Protein AF-D0P0P4-F1 (afdb_monomer_lite)

InterPro domains:
  IPR019377 NADH-ubiquinone oxidoreductase, subunit 10 [PF10249] (9-64)

Structure (mmCIF, N/CA/C/O backbone):
data_AF-D0P0P4-F1
#
_entry.id   AF-D0P0P4-F1
#
loop_
_atom_site.group_PDB
_atom_site.id
_atom_site.type_symbol
_atom_site.label_atom_id
_atom_site.label_alt_id
_atom_site.label_comp_id
_atom_site.label_asym_id
_atom_site.label_entity_id
_atom_site.label_seq_id
_atom_site.pdbx_PDB_ins_code
_atom_site.Cartn_x
_atom_site.Cartn_y
_atom_site.Cartn_z
_atom_site.occupancy
_atom_site.B_iso_or_equiv
_atom_site.auth_seq_id
_atom_site.auth_comp_id
_atom_site.auth_asym_id
_atom_site.auth_atom_id
_atom_site.pdbx_PDB_model_num
ATOM 1 N N . MET A 1 1 ? 25.179 22.399 -27.976 1.00 37.84 1 MET A N 1
ATOM 2 C CA . MET A 1 1 ? 24.117 21.444 -28.352 1.00 37.84 1 MET A CA 1
ATOM 3 C C . MET A 1 1 ? 24.268 20.221 -27.465 1.00 37.84 1 MET A C 1
ATOM 5 O O . MET A 1 1 ? 25.329 19.615 -27.504 1.00 37.84 1 MET A O 1
ATOM 9 N N . TYR A 1 2 ? 23.286 19.904 -26.620 1.00 45.81 2 TYR A N 1
ATOM 10 C CA . TYR A 1 2 ? 23.319 18.656 -25.853 1.00 45.81 2 TYR A CA 1
ATOM 11 C C . TYR A 1 2 ? 22.926 17.522 -26.796 1.00 45.81 2 TYR A C 1
ATOM 13 O O . TYR A 1 2 ? 21.763 17.409 -27.176 1.00 45.81 2 TYR A O 1
ATOM 21 N N . ALA A 1 3 ? 23.905 16.729 -27.228 1.00 47.91 3 ALA A N 1
ATOM 22 C CA . ALA A 1 3 ? 23.618 15.481 -27.910 1.00 47.91 3 ALA A CA 1
ATOM 23 C C . ALA A 1 3 ? 22.868 14.590 -26.914 1.00 47.91 3 ALA A C 1
ATOM 25 O O . ALA A 1 3 ? 23.393 14.265 -25.849 1.00 47.91 3 ALA A O 1
ATOM 26 N N . ALA A 1 4 ? 21.625 14.236 -27.230 1.00 57.50 4 ALA A N 1
ATOM 27 C CA . ALA A 1 4 ? 20.937 13.173 -26.522 1.00 57.50 4 ALA A CA 1
ATOM 28 C C . ALA A 1 4 ? 21.713 11.882 -26.811 1.00 57.50 4 ALA A C 1
ATOM 30 O O . ALA A 1 4 ? 21.538 11.272 -27.864 1.00 57.50 4 ALA A O 1
ATOM 31 N N . GLN A 1 5 ? 22.639 11.520 -25.921 1.00 66.38 5 GLN A N 1
ATOM 32 C CA . GLN A 1 5 ? 23.352 10.251 -25.978 1.00 66.38 5 GLN A CA 1
ATOM 33 C C . GLN A 1 5 ? 22.289 9.146 -25.929 1.00 66.38 5 GLN A C 1
ATOM 35 O O . GLN A 1 5 ? 21.659 8.918 -24.895 1.00 66.38 5 GLN A O 1
ATOM 40 N N . LEU A 1 6 ? 22.031 8.506 -27.070 1.00 64.56 6 LEU A N 1
ATOM 41 C CA . LEU A 1 6 ? 21.152 7.345 -27.144 1.00 64.56 6 LEU A CA 1
ATOM 42 C C . LEU A 1 6 ? 21.741 6.265 -26.230 1.00 64.56 6 LEU A C 1
ATOM 44 O O . LEU A 1 6 ? 22.906 5.894 -26.382 1.00 64.56 6 LEU A O 1
ATOM 48 N N . ARG A 1 7 ? 20.952 5.797 -25.256 1.00 70.94 7 ARG A N 1
ATOM 49 C CA . ARG A 1 7 ? 21.360 4.712 -24.352 1.00 70.94 7 ARG A CA 1
ATOM 50 C C . ARG A 1 7 ? 21.702 3.472 -25.172 1.00 70.94 7 ARG A C 1
ATOM 52 O O . ARG A 1 7 ? 21.014 3.161 -26.146 1.00 70.94 7 ARG A O 1
ATOM 59 N N . SER A 1 8 ? 22.757 2.769 -24.780 1.00 82.38 8 SER A N 1
ATOM 60 C CA . SER A 1 8 ? 23.144 1.517 -25.426 1.00 82.38 8 SER A CA 1
ATOM 61 C C . SER A 1 8 ? 22.043 0.461 -25.264 1.00 82.38 8 SER A C 1
ATOM 63 O O . SER A 1 8 ? 21.213 0.523 -24.352 1.00 82.38 8 SER A O 1
ATOM 65 N N . LYS A 1 9 ? 22.014 -0.532 -26.159 1.00 83.75 9 LYS A N 1
ATOM 66 C CA . LYS A 1 9 ? 21.002 -1.601 -26.125 1.00 83.75 9 LYS A CA 1
ATOM 67 C C . LYS A 1 9 ? 20.985 -2.330 -24.776 1.00 83.75 9 LYS A C 1
ATOM 69 O O . LYS A 1 9 ? 19.906 -2.632 -24.266 1.00 83.75 9 LYS A O 1
ATOM 74 N N . ASP A 1 10 ? 22.155 -2.556 -24.190 1.00 85.38 10 ASP A N 1
ATOM 75 C CA . ASP A 1 10 ? 22.293 -3.251 -22.910 1.00 85.38 10 ASP A CA 1
ATOM 76 C C . ASP A 1 10 ? 21.767 -2.404 -21.747 1.00 85.38 10 ASP A C 1
ATOM 78 O O . ASP A 1 10 ? 21.047 -2.915 -20.888 1.00 85.38 10 ASP A O 1
ATOM 82 N N . GLU A 1 11 ? 22.002 -1.088 -21.770 1.00 81.44 11 GLU A N 1
ATOM 83 C CA . GLU A 1 11 ? 21.398 -0.168 -20.802 1.00 81.44 11 GLU A CA 1
ATOM 84 C C . GLU A 1 11 ? 19.870 -0.174 -20.907 1.00 81.44 11 GLU A C 1
ATOM 86 O O . GLU A 1 11 ? 19.192 -0.265 -19.885 1.00 81.44 11 GLU A O 1
ATOM 91 N N . ILE A 1 12 ? 19.313 -0.146 -22.127 1.00 83.25 12 ILE A N 1
ATOM 92 C CA . ILE A 1 12 ? 17.858 -0.222 -22.368 1.00 83.25 12 ILE A CA 1
ATOM 93 C C . ILE A 1 12 ? 17.264 -1.496 -21.758 1.00 83.25 12 ILE A C 1
ATOM 95 O O . ILE A 1 12 ? 16.209 -1.449 -21.117 1.00 83.25 12 ILE A O 1
ATOM 99 N N . LEU A 1 13 ? 17.931 -2.637 -21.939 1.00 87.31 13 LEU A N 1
ATOM 100 C CA . LEU A 1 13 ? 17.485 -3.907 -21.373 1.00 87.31 13 LEU A CA 1
ATOM 101 C C . LEU A 1 13 ? 17.558 -3.912 -19.841 1.00 87.31 13 LEU A C 1
ATOM 103 O O . LEU A 1 13 ? 16.610 -4.376 -19.203 1.00 87.31 13 LEU A O 1
ATOM 107 N N . ALA A 1 14 ? 18.621 -3.353 -19.259 1.00 85.31 14 ALA A N 1
ATOM 108 C CA . ALA A 1 14 ? 18.787 -3.249 -17.811 1.00 85.31 14 ALA A CA 1
ATOM 109 C C . ALA A 1 14 ? 17.694 -2.380 -17.161 1.00 85.31 14 ALA A C 1
ATOM 111 O O . ALA A 1 14 ? 17.095 -2.786 -16.166 1.00 85.31 14 ALA A O 1
ATOM 112 N N . ILE A 1 15 ? 17.354 -1.234 -17.758 1.00 84.12 15 ILE A N 1
ATOM 113 C CA . ILE A 1 15 ? 16.285 -0.353 -17.249 1.00 84.12 15 ILE A CA 1
ATOM 114 C C . ILE A 1 15 ? 14.941 -1.064 -17.293 1.00 84.12 15 ILE A C 1
ATOM 116 O O . ILE A 1 15 ? 14.230 -1.092 -16.297 1.00 84.12 15 ILE A O 1
ATOM 120 N N . ARG A 1 16 ? 14.608 -1.708 -18.418 1.00 86.00 16 ARG A N 1
ATOM 121 C CA . ARG A 1 16 ? 13.347 -2.454 -18.548 1.00 86.00 16 ARG A CA 1
ATOM 122 C C . ARG A 1 16 ? 13.249 -3.612 -17.562 1.00 86.00 16 ARG A C 1
ATOM 124 O O . ARG A 1 16 ? 12.145 -4.032 -17.218 1.00 86.00 16 ARG A O 1
ATOM 131 N N . ALA A 1 17 ? 14.372 -4.213 -17.178 1.00 88.31 17 ALA A N 1
ATOM 132 C CA . ALA A 1 17 ? 14.393 -5.229 -16.133 1.00 88.31 17 ALA A CA 1
ATOM 133 C C . ALA A 1 17 ? 14.107 -4.601 -14.759 1.00 88.31 17 ALA A C 1
ATOM 135 O O . ALA A 1 17 ? 13.210 -5.074 -14.062 1.00 88.31 17 ALA A O 1
ATOM 136 N N . ALA A 1 18 ? 14.777 -3.493 -14.428 1.00 86.31 18 ALA A N 1
ATOM 137 C CA . ALA A 1 18 ? 14.571 -2.760 -13.181 1.00 86.31 18 ALA A CA 1
ATOM 138 C C . ALA A 1 18 ? 13.140 -2.201 -13.043 1.00 86.31 18 ALA A C 1
ATOM 140 O O . ALA A 1 18 ? 12.529 -2.329 -11.985 1.00 86.31 18 ALA A O 1
ATOM 141 N N . GLU A 1 19 ? 12.561 -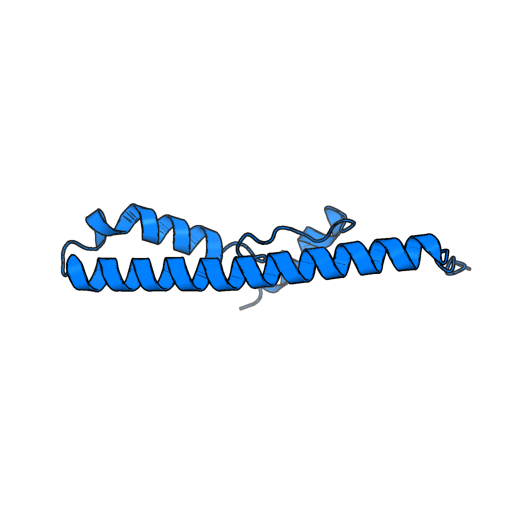1.651 -14.113 1.00 86.88 19 GLU A N 1
ATOM 142 C CA . GLU A 1 19 ? 11.173 -1.168 -14.147 1.00 86.88 19 GLU A CA 1
ATOM 143 C C . GLU A 1 19 ? 10.170 -2.300 -13.904 1.00 86.88 19 GLU A C 1
ATOM 145 O O . GLU A 1 19 ? 9.216 -2.138 -13.144 1.00 86.88 19 GLU A O 1
ATOM 150 N N . ARG A 1 20 ? 10.393 -3.473 -14.513 1.00 90.31 20 ARG A N 1
ATOM 151 C CA . ARG A 1 20 ? 9.541 -4.651 -14.293 1.00 90.31 20 ARG A CA 1
ATOM 152 C C . ARG A 1 20 ? 9.620 -5.149 -12.858 1.00 90.31 20 ARG A C 1
ATOM 154 O O . ARG A 1 20 ? 8.605 -5.555 -12.299 1.00 90.31 20 ARG A O 1
ATOM 161 N N . GLU A 1 21 ? 10.808 -5.142 -12.267 1.00 89.75 21 GLU A N 1
ATOM 162 C CA . GLU A 1 21 ? 10.979 -5.512 -10.866 1.00 89.75 21 GLU A CA 1
ATOM 163 C C . GLU A 1 21 ? 10.283 -4.507 -9.942 1.00 89.75 21 GLU A C 1
ATOM 165 O O . GLU A 1 21 ? 9.535 -4.903 -9.050 1.00 89.75 21 GLU A O 1
ATOM 170 N N . TYR A 1 22 ? 10.445 -3.211 -10.211 1.00 89.25 22 TYR A N 1
ATOM 171 C CA . TYR A 1 22 ? 9.772 -2.151 -9.473 1.00 89.25 22 TYR A CA 1
ATOM 172 C C . TYR A 1 22 ? 8.246 -2.276 -9.544 1.00 89.25 22 TYR A C 1
ATOM 174 O O . TYR A 1 22 ? 7.579 -2.245 -8.513 1.00 89.25 22 TYR A O 1
ATOM 182 N N . ALA A 1 23 ? 7.690 -2.510 -10.736 1.00 90.31 23 ALA A N 1
ATOM 183 C CA . ALA A 1 23 ? 6.255 -2.707 -10.919 1.00 90.31 23 ALA A CA 1
ATOM 184 C C . ALA A 1 23 ? 5.717 -3.865 -10.061 1.00 90.31 23 ALA A C 1
ATOM 186 O O . ALA A 1 23 ? 4.660 -3.737 -9.446 1.00 90.31 23 ALA A O 1
ATOM 187 N N . LYS A 1 24 ? 6.466 -4.971 -9.950 1.00 92.94 24 LYS A N 1
ATOM 188 C CA . LYS A 1 24 ? 6.100 -6.079 -9.054 1.00 92.94 24 LYS A CA 1
ATOM 189 C C . LYS A 1 24 ? 6.084 -5.643 -7.590 1.00 92.94 24 LYS A C 1
ATOM 191 O O . LYS A 1 24 ? 5.134 -5.965 -6.886 1.00 92.94 24 LYS A O 1
ATOM 196 N N . ARG A 1 25 ? 7.094 -4.894 -7.133 1.00 90.81 25 ARG A N 1
ATOM 197 C CA . ARG A 1 25 ? 7.141 -4.389 -5.749 1.00 90.81 25 ARG A CA 1
ATOM 198 C C . ARG A 1 25 ? 5.981 -3.446 -5.443 1.00 90.81 25 ARG A C 1
ATOM 200 O O . ARG A 1 25 ? 5.407 -3.544 -4.368 1.00 90.81 25 ARG A O 1
ATOM 207 N N . VAL A 1 26 ? 5.602 -2.586 -6.390 1.00 91.56 26 VAL A N 1
ATOM 208 C CA . VAL A 1 26 ? 4.441 -1.692 -6.247 1.00 91.56 26 VAL A CA 1
ATOM 209 C C . VAL A 1 26 ? 3.149 -2.485 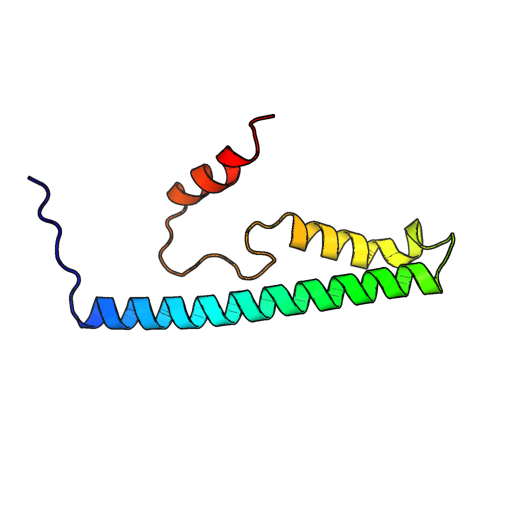-6.081 1.00 91.56 26 VAL A C 1
ATOM 211 O O . VAL A 1 26 ? 2.360 -2.169 -5.197 1.00 91.56 26 VAL A O 1
ATOM 214 N N . LEU A 1 27 ? 2.941 -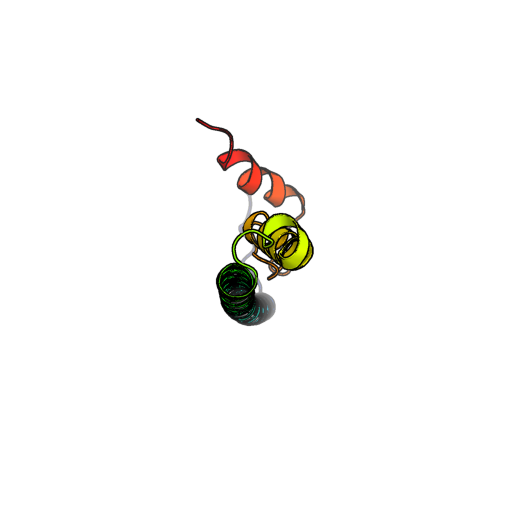3.532 -6.883 1.00 93.88 27 LEU A N 1
ATOM 215 C CA . LEU A 1 27 ? 1.762 -4.390 -6.742 1.00 93.88 27 LEU A CA 1
ATOM 216 C C . LEU A 1 27 ? 1.730 -5.073 -5.372 1.00 93.88 27 LEU A C 1
ATOM 218 O O . LEU A 1 27 ? 0.701 -5.056 -4.706 1.00 93.88 27 LEU A O 1
ATOM 222 N N . VAL A 1 28 ? 2.866 -5.610 -4.920 1.00 94.12 28 VAL A N 1
ATOM 223 C CA . VAL A 1 28 ? 2.970 -6.205 -3.581 1.00 94.12 28 VAL A CA 1
ATOM 224 C C . VAL A 1 28 ? 2.648 -5.170 -2.503 1.00 94.12 28 VAL A C 1
ATOM 226 O O . VAL A 1 28 ? 1.824 -5.448 -1.644 1.00 94.12 28 VAL A O 1
ATOM 229 N N . ALA A 1 29 ? 3.218 -3.967 -2.578 1.00 93.12 29 ALA A N 1
ATOM 230 C CA . ALA A 1 29 ? 2.967 -2.888 -1.621 1.00 93.12 29 ALA A CA 1
ATOM 231 C C . ALA A 1 29 ? 1.493 -2.434 -1.583 1.00 93.12 29 ALA A C 1
ATOM 233 O O . ALA A 1 29 ? 0.955 -2.077 -0.536 1.00 93.12 29 ALA A O 1
ATOM 234 N N . GLN A 1 30 ? 0.806 -2.459 -2.726 1.00 92.69 30 GLN A N 1
ATOM 235 C CA . GLN A 1 30 ? -0.626 -2.170 -2.781 1.00 92.69 30 GLN A CA 1
ATOM 236 C C . GLN A 1 30 ? -1.451 -3.258 -2.093 1.00 92.69 30 GLN A C 1
ATOM 238 O O . GLN A 1 30 ? -2.389 -2.936 -1.364 1.00 92.69 30 GLN A O 1
ATOM 243 N N . GLU A 1 31 ? -1.117 -4.529 -2.311 1.00 95.50 31 GLU A N 1
ATOM 244 C CA . GLU A 1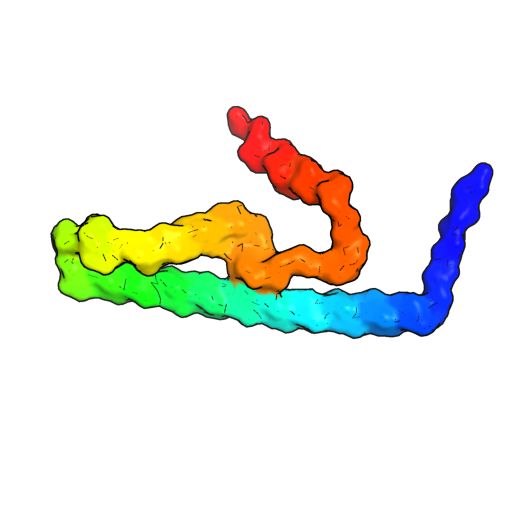 31 ? -1.805 -5.637 -1.647 1.00 95.50 31 GLU A CA 1
ATOM 245 C C . GLU A 1 31 ? -1.516 -5.663 -0.142 1.00 95.50 31 GLU A C 1
ATOM 247 O O . GLU A 1 31 ? -2.445 -5.826 0.646 1.00 95.50 31 GLU A O 1
ATOM 252 N N . THR A 1 32 ? -0.280 -5.395 0.293 1.00 93.56 32 THR A N 1
ATOM 253 C CA . THR A 1 32 ? 0.031 -5.303 1.730 1.00 93.56 32 THR A CA 1
ATOM 254 C C . THR A 1 32 ? -0.750 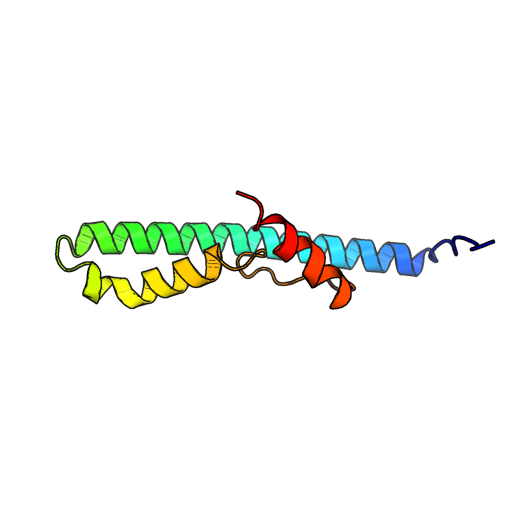-4.179 2.406 1.00 93.56 32 THR A C 1
ATOM 256 O O . THR A 1 32 ? -1.303 -4.385 3.484 1.00 93.56 32 THR A O 1
ATOM 259 N N . LEU A 1 33 ? -0.889 -3.015 1.761 1.00 94.19 33 LEU A N 1
ATOM 260 C CA . LEU A 1 33 ? -1.712 -1.920 2.281 1.00 94.19 33 LEU A CA 1
ATOM 261 C C . LEU A 1 33 ? -3.179 -2.339 2.465 1.00 94.19 33 LEU A C 1
ATOM 263 O O . LEU A 1 33 ? -3.807 -1.960 3.457 1.00 94.19 33 LEU A O 1
ATOM 267 N N . LYS A 1 34 ? -3.740 -3.101 1.516 1.00 95.19 34 LYS A N 1
ATOM 268 C CA . LYS A 1 34 ? -5.115 -3.612 1.619 1.00 95.19 34 LYS A CA 1
ATOM 269 C C . LYS A 1 34 ? -5.262 -4.562 2.803 1.00 95.19 34 LYS A C 1
ATOM 271 O O . LYS A 1 34 ? -6.195 -4.383 3.579 1.00 95.19 34 LYS A O 1
ATOM 276 N N . VAL A 1 35 ? -4.317 -5.485 2.988 1.00 96.62 35 VAL A N 1
ATOM 277 C CA . VAL A 1 35 ? -4.314 -6.420 4.125 1.00 96.62 35 VAL A CA 1
ATOM 278 C C . VAL A 1 35 ? -4.283 -5.661 5.452 1.00 96.62 35 VAL A C 1
ATOM 280 O O . VAL A 1 35 ? -5.180 -5.832 6.272 1.00 96.62 35 VAL A O 1
ATOM 283 N N . VAL A 1 36 ? -3.343 -4.726 5.628 1.00 95.88 36 VAL A N 1
ATOM 284 C CA . VAL A 1 36 ? -3.241 -3.917 6.858 1.00 95.88 36 VAL A CA 1
ATOM 285 C C . VAL A 1 36 ? -4.522 -3.106 7.104 1.00 95.88 36 VAL A C 1
ATOM 287 O O . VAL A 1 36 ? -4.966 -2.939 8.242 1.00 95.88 36 VAL A O 1
ATOM 290 N N . ARG A 1 37 ? -5.169 -2.608 6.041 1.00 96.00 37 ARG A N 1
ATOM 291 C CA . ARG A 1 37 ? -6.454 -1.902 6.148 1.00 96.00 37 ARG A CA 1
ATOM 292 C C . ARG A 1 37 ? -7.581 -2.816 6.630 1.00 96.00 37 ARG A C 1
ATOM 294 O O . ARG A 1 37 ? -8.407 -2.381 7.435 1.00 96.00 37 ARG A O 1
ATOM 301 N N . GLU A 1 38 ? -7.646 -4.042 6.127 1.00 97.50 38 GLU A N 1
ATOM 302 C CA . GLU A 1 38 ? -8.646 -5.038 6.521 1.00 97.50 38 GLU A CA 1
ATOM 303 C C . GLU A 1 38 ? -8.432 -5.528 7.956 1.00 97.50 38 GLU A C 1
ATOM 305 O O . GLU A 1 38 ? -9.395 -5.634 8.722 1.00 97.50 38 GLU A O 1
ATOM 310 N N . GLU A 1 39 ? -7.181 -5.741 8.359 1.00 96.06 39 GLU A N 1
ATOM 311 C CA . GLU A 1 39 ? -6.809 -6.058 9.740 1.00 96.06 39 GLU A CA 1
ATOM 312 C C . GLU A 1 39 ? -7.200 -4.928 10.691 1.00 96.06 39 GLU A C 1
ATOM 314 O O . GLU A 1 39 ? -7.821 -5.169 11.729 1.00 96.06 39 GLU A O 1
ATOM 319 N N . LEU A 1 40 ? -6.936 -3.674 10.306 1.00 96.50 40 LEU A N 1
ATOM 320 C CA . LEU A 1 40 ? -7.363 -2.518 11.082 1.00 96.50 40 LEU A CA 1
ATOM 321 C C . LEU A 1 40 ? -8.888 -2.498 11.224 1.00 96.50 40 LEU A C 1
ATOM 323 O O . LEU A 1 40 ? -9.397 -2.421 12.340 1.00 96.50 40 LEU A O 1
ATOM 327 N N . ALA A 1 41 ? -9.628 -2.615 10.118 1.00 96.50 41 ALA A N 1
ATOM 328 C CA . ALA A 1 41 ? -11.090 -2.649 10.138 1.00 96.50 41 ALA A CA 1
ATOM 329 C C . ALA A 1 41 ? -11.637 -3.789 11.017 1.00 96.50 41 ALA A C 1
ATOM 331 O O . ALA A 1 41 ? -12.645 -3.618 11.705 1.00 96.50 41 ALA A O 1
ATOM 332 N N . THR A 1 42 ? -10.969 -4.940 11.031 1.00 96.88 42 THR A N 1
ATOM 333 C CA . THR A 1 42 ? -11.318 -6.076 11.890 1.00 96.88 42 THR A CA 1
ATOM 334 C C . THR A 1 42 ? -11.053 -5.766 13.358 1.00 96.88 42 THR A C 1
ATOM 336 O O . THR A 1 42 ? -11.970 -5.891 14.167 1.00 96.88 42 THR A O 1
ATOM 339 N N . CYS A 1 43 ? -9.891 -5.202 13.691 1.00 96.88 43 CYS A N 1
ATOM 340 C CA . CYS A 1 43 ? -9.587 -4.763 15.051 1.00 96.88 43 CYS A CA 1
ATOM 341 C C . CYS A 1 43 ? -10.620 -3.751 15.580 1.00 96.88 43 CYS A C 1
ATOM 343 O O . CYS A 1 43 ? -11.051 -3.849 16.732 1.00 96.88 43 CYS A O 1
ATOM 345 N N . TYR A 1 44 ? -11.071 -2.810 14.740 1.00 96.31 44 TYR A N 1
ATOM 346 C CA . TYR A 1 44 ? -12.141 -1.868 15.091 1.00 96.31 44 TYR A CA 1
ATOM 347 C C . TYR A 1 44 ? -13.472 -2.573 15.393 1.00 96.31 44 TYR A C 1
ATOM 349 O O . TYR A 1 44 ? -14.154 -2.191 16.345 1.00 96.31 44 TYR A O 1
ATOM 357 N N . ARG A 1 45 ? -13.844 -3.592 14.604 1.00 96.25 45 ARG A N 1
ATOM 358 C CA . ARG A 1 45 ? -15.079 -4.368 14.810 1.00 96.25 45 ARG A CA 1
ATOM 359 C C . ARG A 1 45 ? -15.036 -5.195 16.093 1.00 96.25 45 ARG A C 1
ATOM 361 O O . ARG A 1 45 ? -16.034 -5.246 16.800 1.00 96.25 45 ARG A O 1
ATOM 368 N N . GLU A 1 46 ? -13.896 -5.802 16.402 1.00 96.81 46 GLU A N 1
ATOM 369 C CA . GLU A 1 46 ? -13.738 -6.679 17.569 1.00 96.81 46 GLU A CA 1
ATOM 370 C C . GLU A 1 46 ? -13.633 -5.905 18.884 1.00 96.81 46 GLU A C 1
ATOM 372 O O . GLU A 1 46 ? -14.244 -6.276 19.882 1.00 96.81 46 GLU A O 1
ATOM 377 N N . ASN A 1 47 ? -12.875 -4.806 18.896 1.00 95.06 47 ASN A N 1
ATOM 378 C CA . ASN A 1 47 ? -12.584 -4.079 20.132 1.00 95.06 47 ASN A CA 1
ATOM 379 C C . ASN A 1 47 ? -13.624 -3.000 20.464 1.00 95.06 47 ASN A C 1
ATOM 381 O O . ASN A 1 47 ? -13.617 -2.466 21.578 1.00 95.06 47 ASN A O 1
ATOM 385 N N . GLY A 1 48 ? -14.507 -2.653 19.520 1.00 93.06 48 GLY A N 1
ATOM 386 C CA . GLY A 1 48 ? -15.571 -1.671 19.725 1.00 93.06 48 GLY A CA 1
ATOM 387 C C . GLY A 1 48 ? -15.027 -0.361 20.295 1.00 93.06 48 GLY A C 1
ATOM 388 O O . GLY A 1 48 ? -14.082 0.212 19.762 1.00 93.06 48 GLY A O 1
ATOM 389 N N . VAL A 1 49 ? -15.569 0.102 21.423 1.00 93.62 49 VAL A N 1
ATOM 390 C CA . VAL A 1 49 ? -15.152 1.359 22.080 1.00 93.62 49 VAL A CA 1
ATOM 391 C C . VAL A 1 49 ? -13.680 1.387 22.525 1.00 93.62 49 VAL A C 1
ATOM 393 O O . VAL A 1 49 ? -13.089 2.463 22.614 1.00 93.62 49 VAL A O 1
ATOM 396 N N . ASN A 1 50 ? -13.052 0.225 22.734 1.00 95.25 50 ASN A N 1
ATOM 397 C CA . ASN A 1 50 ? -11.663 0.117 23.194 1.00 95.25 50 ASN A CA 1
ATOM 398 C C . ASN A 1 50 ? -10.633 0.198 22.053 1.00 95.25 50 ASN A C 1
ATOM 400 O O . ASN A 1 50 ? -9.422 0.180 22.301 1.00 95.25 50 ASN A O 1
ATOM 404 N N . HIS A 1 51 ? -11.088 0.342 20.802 1.00 93.88 51 HIS A N 1
ATOM 405 C CA . HIS A 1 51 ? -10.237 0.332 19.609 1.00 93.88 51 HIS A CA 1
ATOM 406 C C . HIS A 1 51 ? -9.076 1.345 19.664 1.00 93.88 51 HIS A C 1
ATOM 408 O O . HIS A 1 51 ? -8.031 1.127 19.054 1.00 93.88 51 HIS A O 1
ATOM 414 N N . LYS A 1 52 ? -9.227 2.467 20.387 1.00 91.56 52 LYS A N 1
ATOM 415 C CA . LYS A 1 52 ? -8.199 3.520 20.462 1.00 91.56 52 LYS A CA 1
ATOM 416 C C . LYS A 1 52 ? -6.897 3.031 21.088 1.00 91.56 52 LYS A C 1
ATOM 418 O O . LYS A 1 52 ? -5.831 3.471 20.657 1.00 91.56 52 LYS A O 1
ATOM 423 N N . MET A 1 53 ? -6.985 2.150 22.084 1.00 94.94 53 MET A N 1
ATOM 424 C CA . MET A 1 53 ? -5.806 1.550 22.704 1.00 94.94 53 MET A CA 1
ATOM 425 C C . MET A 1 53 ? -5.427 0.239 22.026 1.00 94.94 53 MET A C 1
ATOM 427 O O . MET A 1 53 ? -4.266 0.069 21.665 1.00 94.94 53 MET A O 1
ATOM 431 N N . ALA A 1 54 ? -6.404 -0.642 21.795 1.00 93.75 54 ALA A N 1
ATOM 432 C CA . ALA A 1 54 ? -6.160 -1.977 21.255 1.00 93.75 54 ALA A CA 1
ATOM 433 C C . ALA A 1 54 ? -5.599 -1.948 19.822 1.00 93.75 54 ALA A C 1
ATOM 435 O O . ALA A 1 54 ? -4.632 -2.635 19.518 1.00 93.75 54 ALA A O 1
ATOM 436 N N . CYS A 1 55 ? -6.133 -1.082 18.955 1.00 96.44 55 CYS A N 1
ATOM 437 C CA . CYS A 1 55 ? -5.739 -1.009 17.545 1.00 96.44 55 CYS A CA 1
ATOM 438 C C . CYS A 1 55 ? -4.647 0.035 17.276 1.00 96.44 55 CYS A C 1
ATOM 440 O O . CYS A 1 55 ? -4.416 0.400 16.123 1.00 96.44 55 CYS A O 1
ATOM 442 N N . LYS A 1 56 ? -3.991 0.575 18.317 1.00 95.56 56 LYS A N 1
ATOM 443 C CA . LYS A 1 56 ? -3.014 1.666 18.171 1.00 95.56 56 LYS A CA 1
ATOM 444 C C . LYS A 1 56 ? -1.852 1.285 17.248 1.00 95.56 56 LYS A C 1
ATOM 446 O O . LYS A 1 56 ? -1.524 2.084 16.378 1.00 95.56 56 LYS A O 1
ATOM 451 N N . GLY A 1 57 ? -1.286 0.088 17.410 1.00 95.81 57 GLY A N 1
ATOM 452 C CA . GLY A 1 57 ? -0.149 -0.378 16.609 1.00 95.81 57 GLY A CA 1
ATOM 453 C C . GLY A 1 57 ? -0.474 -0.449 15.116 1.00 95.81 57 GLY A C 1
ATOM 454 O O . GLY A 1 57 ? 0.141 0.258 14.324 1.00 95.81 57 GLY A O 1
ATOM 455 N N . ILE A 1 58 ? -1.516 -1.206 14.753 1.00 95.12 58 ILE A N 1
ATOM 456 C CA . ILE A 1 58 ? -1.955 -1.368 13.354 1.00 95.12 58 ILE A CA 1
ATOM 457 C C . ILE A 1 58 ? -2.368 -0.018 12.751 1.00 95.12 58 ILE A C 1
ATOM 459 O O . ILE A 1 58 ? -2.085 0.280 11.594 1.00 95.12 58 ILE A O 1
ATOM 463 N N . ARG A 1 59 ? -3.000 0.859 13.541 1.00 95.38 59 ARG A N 1
ATOM 464 C CA . ARG A 1 59 ? -3.361 2.209 13.092 1.00 95.38 59 ARG A CA 1
ATOM 465 C C . ARG A 1 59 ? -2.132 3.051 12.747 1.00 95.38 59 ARG A C 1
ATOM 467 O O . ARG A 1 59 ? -2.172 3.797 11.774 1.00 95.38 59 ARG A O 1
ATOM 474 N N . GLU A 1 60 ? -1.073 2.973 13.548 1.00 95.94 60 GLU A N 1
ATOM 475 C CA . GLU A 1 60 ? 0.184 3.684 13.292 1.00 95.94 60 GLU A CA 1
ATOM 476 C C . GLU A 1 60 ? 0.932 3.100 12.092 1.00 95.94 60 GLU A C 1
ATOM 478 O O . GLU A 1 60 ? 1.483 3.855 11.294 1.00 95.94 60 GLU A O 1
ATOM 483 N N . GLU A 1 61 ? 0.912 1.781 11.924 1.00 93.62 61 GLU A N 1
ATOM 484 C CA . GLU A 1 61 ? 1.468 1.106 10.752 1.00 93.62 61 GLU A CA 1
ATOM 485 C C . GLU A 1 61 ? 0.744 1.513 9.465 1.00 93.62 61 GLU A C 1
ATOM 487 O O . GLU A 1 61 ? 1.373 2.003 8.526 1.00 93.62 61 GLU A O 1
ATOM 492 N N . TYR A 1 62 ? -0.588 1.434 9.459 1.00 94.81 62 TYR A N 1
ATOM 493 C CA . TYR A 1 62 ? -1.404 1.903 8.345 1.00 94.81 62 TYR A CA 1
ATOM 494 C C . TYR A 1 62 ? -1.145 3.385 8.043 1.00 94.81 62 TYR A C 1
ATOM 496 O O . TYR A 1 62 ? -0.984 3.764 6.884 1.00 94.81 62 TYR A O 1
ATOM 504 N N . ALA A 1 63 ? -1.042 4.229 9.078 1.00 93.69 63 ALA A N 1
ATOM 505 C CA . ALA A 1 63 ? -0.746 5.651 8.919 1.00 93.69 63 ALA A CA 1
ATOM 506 C C . ALA A 1 63 ? 0.613 5.899 8.243 1.00 93.69 63 ALA A C 1
ATOM 508 O O . ALA A 1 63 ? 0.707 6.770 7.380 1.00 93.69 63 ALA A O 1
ATOM 509 N N . LYS A 1 64 ? 1.650 5.128 8.594 1.00 92.75 64 LYS A N 1
ATOM 510 C CA . LYS A 1 64 ? 2.969 5.222 7.948 1.00 92.75 64 LYS A CA 1
ATOM 511 C C . LYS A 1 64 ? 2.889 4.850 6.468 1.00 92.75 64 LYS A C 1
ATOM 513 O O . LYS A 1 64 ? 3.414 5.585 5.636 1.00 92.75 64 LYS A O 1
ATOM 518 N N . LEU A 1 65 ? 2.187 3.766 6.136 1.00 90.94 65 LEU A N 1
ATOM 519 C CA . LEU A 1 65 ? 2.068 3.295 4.754 1.00 90.94 65 LEU A CA 1
ATOM 520 C C . LEU A 1 65 ? 1.282 4.266 3.860 1.00 90.94 65 LEU A C 1
ATOM 522 O O . LEU A 1 65 ? 1.673 4.476 2.720 1.00 90.94 65 LEU A O 1
ATOM 526 N N . ILE A 1 66 ? 0.210 4.900 4.351 1.00 90.62 66 ILE A N 1
ATOM 527 C CA . ILE A 1 66 ? -0.557 5.874 3.541 1.00 90.62 66 ILE A CA 1
ATOM 528 C C . ILE A 1 66 ? 0.150 7.227 3.381 1.00 90.62 66 ILE A C 1
ATOM 530 O O . ILE A 1 66 ? -0.174 8.000 2.475 1.00 90.62 66 ILE A O 1
ATOM 534 N N . GLN A 1 67 ? 1.047 7.569 4.309 1.00 90.00 67 GLN A N 1
ATOM 535 C CA . GLN A 1 67 ? 1.816 8.812 4.252 1.00 90.00 67 GLN A CA 1
ATOM 536 C C . GLN A 1 67 ? 3.004 8.688 3.300 1.00 90.00 67 GLN A C 1
ATOM 538 O O . GLN A 1 67 ? 3.357 9.675 2.652 1.00 90.00 67 GLN A O 1
ATOM 543 N N . ASP A 1 68 ? 3.579 7.489 3.188 1.00 87.06 68 ASP A N 1
ATOM 544 C CA . ASP A 1 68 ? 4.611 7.174 2.209 1.00 87.06 68 ASP A CA 1
ATOM 545 C C . ASP A 1 68 ? 4.053 7.285 0.774 1.00 87.06 68 ASP A C 1
ATOM 547 O O . ASP A 1 68 ? 3.111 6.573 0.417 1.00 87.06 68 ASP A O 1
ATOM 551 N N . PRO A 1 69 ? 4.637 8.132 -0.097 1.00 84.50 69 PRO A N 1
ATOM 552 C CA . PRO A 1 69 ? 4.259 8.214 -1.508 1.00 84.50 69 PRO A CA 1
ATOM 553 C C . PRO A 1 69 ? 4.319 6.874 -2.254 1.00 84.50 69 PRO A C 1
ATOM 555 O O . PRO A 1 69 ? 3.600 6.680 -3.235 1.00 84.50 69 PRO A O 1
ATOM 558 N N . THR A 1 70 ? 5.177 5.959 -1.804 1.00 85.50 70 THR A N 1
ATOM 559 C CA . THR A 1 70 ? 5.410 4.653 -2.429 1.00 85.50 70 THR A CA 1
ATOM 560 C C . THR A 1 70 ? 4.666 3.514 -1.735 1.00 85.50 70 THR A C 1
ATOM 562 O O . THR A 1 70 ? 4.743 2.378 -2.198 1.00 85.50 70 THR A O 1
ATOM 565 N N . HIS A 1 71 ? 3.925 3.802 -0.658 1.00 85.88 71 HIS A N 1
ATOM 566 C CA . HIS A 1 71 ? 3.201 2.820 0.155 1.00 85.88 71 HIS A CA 1
ATOM 567 C C . HIS A 1 71 ? 4.060 1.617 0.596 1.00 85.88 71 HIS A C 1
ATOM 569 O O . HIS A 1 71 ? 3.551 0.509 0.738 1.00 85.88 71 HIS A O 1
ATOM 575 N N . GLY A 1 72 ? 5.370 1.810 0.787 1.00 84.62 72 GLY A N 1
ATOM 576 C CA . GLY A 1 72 ? 6.321 0.755 1.141 1.00 84.62 72 GLY A CA 1
ATOM 577 C C . GLY A 1 72 ? 7.006 0.052 -0.038 1.00 84.62 72 GLY A C 1
ATOM 578 O O . GLY A 1 72 ? 7.865 -0.797 0.191 1.00 84.62 72 GLY A O 1
ATOM 579 N N . ALA A 1 73 ? 6.700 0.397 -1.295 1.00 85.75 73 ALA A N 1
ATOM 580 C CA . ALA A 1 73 ? 7.376 -0.178 -2.469 1.00 85.75 73 ALA A CA 1
ATOM 581 C C . ALA A 1 73 ? 8.824 0.321 -2.647 1.00 85.75 73 ALA A C 1
ATOM 583 O O . ALA A 1 73 ? 9.616 -0.296 -3.371 1.00 85.75 73 ALA A O 1
ATOM 584 N N . GLY A 1 74 ? 9.162 1.447 -2.011 1.00 84.19 74 GLY A N 1
ATOM 585 C CA . GLY A 1 74 ? 10.416 2.160 -2.219 1.00 84.19 74 GLY A CA 1
ATOM 586 C C . GLY A 1 74 ? 10.457 2.890 -3.563 1.00 84.19 74 GLY A C 1
ATOM 587 O O . GLY A 1 74 ? 9.468 2.963 -4.296 1.00 84.19 74 GLY A O 1
ATOM 588 N N . TYR A 1 75 ? 11.619 3.453 -3.893 1.00 79.69 75 TYR A N 1
ATOM 589 C CA . TYR A 1 75 ? 11.833 4.169 -5.151 1.00 79.69 75 TYR A CA 1
ATOM 590 C C . TYR A 1 75 ? 12.457 3.259 -6.221 1.00 79.69 75 TYR A C 1
ATOM 592 O O . TYR A 1 75 ? 13.213 2.338 -5.889 1.00 79.69 75 TYR A O 1
ATOM 600 N N . PRO A 1 76 ? 12.157 3.497 -7.511 1.00 79.19 76 PRO A N 1
ATOM 601 C CA . PRO A 1 76 ? 12.773 2.756 -8.600 1.00 79.19 76 PRO A CA 1
ATOM 602 C C . PRO A 1 76 ? 14.284 3.008 -8.646 1.00 79.19 76 PRO A C 1
ATOM 604 O O . PRO A 1 76 ? 14.777 4.100 -8.352 1.00 79.19 76 PRO A O 1
ATOM 607 N N . VAL A 1 77 ? 15.028 1.976 -9.041 1.00 72.81 77 VAL A N 1
ATOM 608 C CA . VAL A 1 77 ? 16.491 2.023 -9.122 1.00 72.81 77 VAL A CA 1
ATOM 609 C C . VAL A 1 77 ? 16.903 3.049 -10.187 1.00 72.81 77 VAL A C 1
ATOM 611 O O . VAL A 1 77 ? 16.519 2.919 -11.347 1.00 72.81 77 VAL A O 1
ATOM 614 N N . GLY A 1 78 ? 17.670 4.072 -9.795 1.00 63.16 78 GLY A N 1
ATOM 615 C CA . GLY A 1 78 ? 18.172 5.117 -10.701 1.00 63.16 78 GLY A CA 1
ATOM 616 C C . GLY A 1 78 ? 17.493 6.488 -10.597 1.00 63.16 78 GLY A C 1
ATOM 617 O O . GLY A 1 78 ? 17.934 7.410 -11.281 1.00 63.16 78 GLY A O 1
ATOM 618 N N . TYR A 1 79 ? 16.482 6.663 -9.738 1.00 57.69 79 TYR A N 1
ATOM 619 C CA . TYR A 1 79 ? 16.013 8.000 -9.345 1.00 57.69 79 TYR A CA 1
ATOM 620 C C . TYR A 1 79 ? 17.053 8.659 -8.418 1.00 57.69 79 TYR A C 1
ATOM 622 O O . TYR A 1 79 ? 17.434 8.073 -7.403 1.00 57.69 79 TYR A O 1
ATOM 630 N N . ARG A 1 80 ? 17.551 9.859 -8.762 1.00 53.25 80 ARG A N 1
ATOM 631 C CA . ARG A 1 80 ? 18.439 10.644 -7.880 1.00 53.25 80 ARG A CA 1
ATOM 632 C C . ARG A 1 80 ? 17.609 11.279 -6.763 1.00 53.25 80 ARG A C 1
ATOM 634 O O . ARG A 1 80 ? 16.481 11.703 -6.992 1.00 53.25 80 ARG A O 1
ATOM 641 N N . GLU A 1 81 ? 18.214 11.478 -5.591 1.00 52.31 81 GLU A N 1
ATOM 642 C CA . GLU A 1 81 ? 17.611 12.216 -4.463 1.00 52.31 81 GLU A CA 1
ATOM 643 C C . GLU A 1 81 ? 17.053 13.608 -4.852 1.00 52.31 81 GLU A C 1
ATOM 645 O O . GLU A 1 81 ? 16.125 14.127 -4.238 1.00 52.31 81 GLU A O 1
ATOM 650 N N . GLN A 1 82 ? 17.556 14.220 -5.923 1.00 50.75 82 GLN A N 1
ATOM 651 C CA . GLN A 1 82 ? 17.118 15.539 -6.394 1.00 50.75 82 GLN A CA 1
ATOM 652 C C . GLN A 1 82 ? 15.681 15.544 -6.960 1.00 50.75 82 GLN A C 1
ATOM 654 O O . GLN A 1 82 ? 14.977 16.548 -6.823 1.00 50.75 82 GLN A O 1
ATOM 659 N N . ASP A 1 83 ? 15.194 14.415 -7.486 1.00 52.00 83 ASP A N 1
ATOM 660 C CA . ASP A 1 83 ? 13.821 14.269 -7.995 1.00 52.00 83 ASP A CA 1
ATOM 661 C C . ASP A 1 83 ? 12.774 14.130 -6.864 1.00 52.00 83 ASP A C 1
ATOM 663 O O . ASP A 1 83 ? 11.569 14.267 -7.090 1.00 52.00 83 ASP A O 1
ATOM 667 N N . MET A 1 84 ? 13.220 13.921 -5.616 1.00 49.66 84 MET A N 1
ATOM 668 C CA . MET A 1 84 ? 12.363 13.728 -4.433 1.00 49.66 84 MET A CA 1
ATOM 669 C C . MET A 1 84 ? 11.623 15.004 -3.998 1.00 49.66 84 MET A C 1
ATOM 671 O O . MET A 1 84 ? 10.576 14.942 -3.348 1.00 49.66 84 MET A O 1
ATOM 675 N N . THR A 1 85 ? 12.145 16.181 -4.354 1.00 51.16 85 THR A N 1
ATOM 676 C CA . THR A 1 85 ? 11.571 17.481 -3.961 1.00 51.16 85 THR A CA 1
ATOM 677 C C . THR A 1 85 ? 10.315 17.847 -4.760 1.00 51.16 85 THR A C 1
ATOM 679 O O . THR A 1 85 ? 9.413 18.496 -4.229 1.00 51.16 85 THR A O 1
ATOM 682 N N . GLN A 1 86 ? 10.185 17.376 -6.006 1.00 49.06 86 GLN A N 1
ATOM 683 C CA . GLN A 1 86 ? 9.046 17.723 -6.867 1.00 49.06 86 GLN A CA 1
ATOM 684 C C . GLN A 1 86 ? 7.768 16.934 -6.548 1.00 49.06 86 GLN A C 1
ATOM 686 O O . GLN A 1 86 ? 6.663 17.432 -6.775 1.00 49.06 86 GLN A O 1
ATOM 691 N N . ILE A 1 87 ? 7.895 15.725 -5.992 1.00 52.22 87 ILE A N 1
ATOM 692 C CA . ILE A 1 87 ? 6.747 14.887 -5.609 1.00 52.22 87 ILE A CA 1
ATOM 693 C C . ILE A 1 87 ? 6.131 15.404 -4.298 1.00 52.22 87 ILE A C 1
ATOM 695 O O . ILE A 1 87 ? 4.912 15.527 -4.184 1.00 52.22 87 ILE A O 1
ATOM 699 N N . ASN A 1 88 ? 6.975 15.805 -3.342 1.00 50.72 88 ASN A N 1
ATOM 700 C CA . ASN A 1 88 ? 6.542 16.381 -2.066 1.00 50.72 88 ASN A CA 1
ATOM 701 C C . ASN A 1 88 ? 6.019 17.828 -2.204 1.00 50.72 88 ASN A C 1
ATOM 703 O O . ASN A 1 88 ? 5.106 18.221 -1.481 1.00 50.72 88 ASN A O 1
ATOM 707 N N . GLY A 1 89 ? 6.516 18.606 -3.176 1.00 39.22 89 GLY A N 1
ATOM 708 C CA . GLY A 1 89 ? 6.092 19.995 -3.416 1.00 39.22 89 GLY A CA 1
ATOM 709 C C . GLY A 1 89 ? 4.686 20.177 -4.013 1.00 39.22 89 GLY A C 1
ATOM 710 O O . GLY A 1 89 ? 4.120 21.263 -3.916 1.00 39.22 89 GLY A O 1
ATOM 711 N N . LYS A 1 90 ? 4.070 19.136 -4.596 1.00 45.53 90 LYS A N 1
ATOM 712 C CA . LYS A 1 90 ? 2.700 19.226 -5.153 1.00 45.53 90 LYS A CA 1
ATOM 713 C C . LYS A 1 90 ? 1.581 19.020 -4.123 1.00 45.53 90 LYS A C 1
ATOM 715 O O . LYS A 1 90 ? 0.425 19.282 -4.441 1.00 45.53 90 LYS A O 1
ATOM 720 N N . LYS A 1 91 ? 1.896 18.606 -2.887 1.00 46.66 91 LYS A N 1
ATOM 721 C CA . LYS A 1 91 ? 0.918 18.454 -1.786 1.00 46.66 91 LYS A CA 1
ATOM 722 C C . LYS A 1 91 ? 0.705 19.733 -0.950 1.00 46.66 91 LYS A C 1
ATOM 724 O O . LYS A 1 91 ? -0.013 19.681 0.041 1.00 46.66 91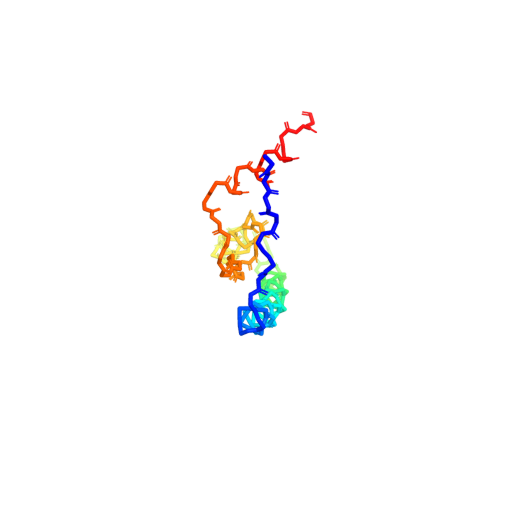 LYS A O 1
ATOM 729 N N . GLY A 1 92 ? 1.278 20.873 -1.354 1.00 42.75 92 GLY A N 1
ATOM 730 C CA . GLY A 1 92 ? 1.246 22.142 -0.609 1.00 42.75 92 GLY A CA 1
ATOM 731 C C . GLY A 1 92 ? 0.512 23.307 -1.285 1.00 42.75 92 GLY A C 1
ATOM 732 O O . GLY A 1 92 ? 0.919 24.448 -1.100 1.00 42.75 92 GLY A O 1
ATOM 733 N N . ARG A 1 93 ? -0.531 23.063 -2.093 1.00 41.44 93 ARG A N 1
ATOM 734 C CA . ARG A 1 93 ? -1.392 24.143 -2.613 1.00 41.44 93 ARG A CA 1
ATOM 735 C C . ARG A 1 93 ? -2.870 23.811 -2.404 1.00 41.44 93 ARG A C 1
ATOM 737 O O . ARG A 1 93 ? -3.545 23.317 -3.304 1.00 41.44 93 ARG A O 1
ATOM 744 N N . LYS A 1 94 ? -3.338 24.063 -1.186 1.00 40.94 94 LYS A N 1
ATOM 745 C CA . LYS A 1 94 ? -4.700 24.521 -0.909 1.00 40.94 94 LYS A CA 1
ATOM 746 C C . LYS A 1 94 ? -4.584 25.833 -0.158 1.00 40.94 94 LYS A C 1
ATOM 748 O O . LYS A 1 94 ? -3.696 25.893 0.718 1.00 40.94 94 LYS A O 1
#

Radius of gyration: 19.44 Å; chains: 1; bounding box: 40×31×52 Å

pLDDT: mean 80.81, std 18.43, range [37.84, 97.5]

Foldseek 3Di:
DDDPPDDDPVVVVVLVVLVVVLVVLLVVLVVVLVVLVVVLVVLCVVCPPNSVPRVVVSVVLNVVLVVDPSSPSDDGPPDDPVVVCVVVVVVPDD

Sequence (94 aa):
MYAAQLRSKDEILAIRAAEREYAKRVLVAQETLKVVREELATCYRENGVNHKMACKGIREEYAKLIQDPTHGAGYPVGYREQDMTQINGKKGRK

Organism: Phytophthora infestans (strain T30-4) (NCBI:txid403677)

Secondary structure (DSSP, 8-state):
-----PPPHHHHHHHHHHHHHHHHHHHHHHHHHHHHHHHHHHHHHHHGGGHHHHTHHHHHHHHHHHHSTTTTS-PPTT--GGGHHHHHGGG---